Protein AF-A0A1A6FTL6-F1 (afdb_monomer_lite)

Foldseek 3Di:
DFWAALVRHGDAQQKAQDPPDGGGRDDDFDDDPPDPPDDRVRDIGGPDDPVRPVRIDDDDDDDDDD

Radius of gyration: 13.44 Å; chains: 1; bounding box: 31×20×32 Å

InterPro domains:
  IPR026791 Dedicator of cytokinesis [PTHR45653] (1-66)
  IPR027007 C2 DOCK-type domain [PF14429] (3-66)
  IPR027007 C2 DOCK-type domain [PS51650] (1-66)
  IPR035892 C2 domain superfamily [G3DSA:2.60.40.150] (1-66)

Sequence (66 aa):
MFIVDNSGQPLKDFISFGSGEPPASEYHSFVLYHNNSPRWSELLKLPIPVDKFRGSHIRFEFRHCS

pLDDT: mean 94.66, std 2.91, range [80.75, 98.0]

Structure (mmCIF, N/CA/C/O backbone):
data_AF-A0A1A6FTL6-F1
#
_entry.id   AF-A0A1A6FTL6-F1
#
loop_
_atom_site.group_PDB
_atom_site.id
_atom_site.type_symbol
_atom_site.label_atom_id
_atom_site.label_alt_id
_atom_site.label_comp_id
_atom_site.label_asym_id
_atom_site.label_entity_id
_atom_site.label_seq_id
_atom_site.pdbx_PDB_ins_code
_atom_site.Cartn_x
_atom_site.Cartn_y
_atom_site.Cartn_z
_atom_site.occupancy
_atom_site.B_iso_or_equiv
_atom_site.auth_seq_id
_atom_site.auth_comp_id
_atom_site.auth_asym_id
_atom_site.auth_atom_id
_atom_site.pdbx_PDB_model_num
ATOM 1 N N . MET A 1 1 ? 0.333 5.127 -2.920 1.00 96.62 1 MET A N 1
ATOM 2 C CA . MET A 1 1 ? -0.827 4.258 -2.621 1.00 96.62 1 MET A CA 1
ATOM 3 C C . MET A 1 1 ? -1.440 4.720 -1.316 1.00 96.62 1 MET A C 1
ATOM 5 O O . MET A 1 1 ? -0.703 4.980 -0.372 1.00 96.62 1 MET A O 1
ATOM 9 N N . PHE A 1 2 ? -2.766 4.802 -1.278 1.00 97.81 2 PHE A N 1
ATOM 10 C CA . PHE A 1 2 ? -3.544 5.187 -0.103 1.00 97.81 2 PHE A CA 1
ATOM 11 C C . PHE A 1 2 ? -4.597 4.121 0.201 1.00 97.81 2 PHE A C 1
ATOM 13 O O . PHE A 1 2 ? -5.061 3.431 -0.709 1.00 97.81 2 PHE A O 1
ATOM 20 N N . ILE A 1 3 ? -5.008 4.031 1.462 1.00 98.00 3 ILE A N 1
ATOM 21 C CA . ILE A 1 3 ? -6.270 3.394 1.846 1.00 98.00 3 ILE A CA 1
ATOM 22 C C . ILE A 1 3 ? -7.266 4.530 2.031 1.00 98.00 3 ILE A C 1
ATOM 24 O O . ILE A 1 3 ? -6.983 5.461 2.778 1.00 98.00 3 ILE A O 1
ATOM 28 N N . VAL A 1 4 ? -8.401 4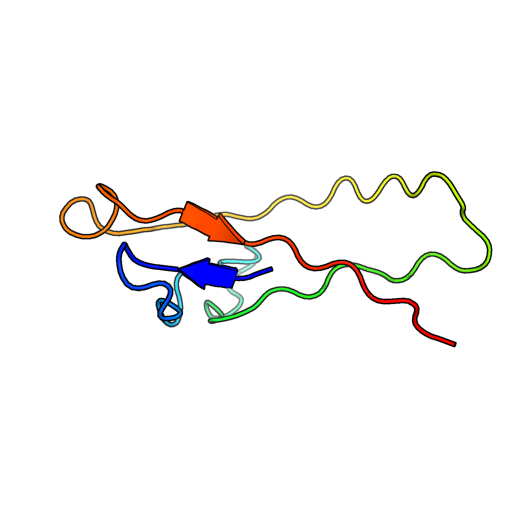.483 1.347 1.00 97.88 4 VAL A N 1
ATOM 29 C CA . VAL A 1 4 ? -9.415 5.540 1.410 1.00 97.88 4 VAL A CA 1
ATOM 30 C C . VAL A 1 4 ? -10.764 4.963 1.811 1.00 97.88 4 VAL A C 1
ATOM 32 O O . VAL A 1 4 ? -11.041 3.795 1.542 1.00 97.88 4 VAL A O 1
ATOM 35 N N . ASP A 1 5 ? -11.592 5.770 2.462 1.00 96.38 5 ASP A N 1
ATOM 36 C CA . ASP A 1 5 ? -12.961 5.403 2.818 1.00 96.38 5 ASP A CA 1
ATOM 37 C C . ASP A 1 5 ? -13.950 5.581 1.646 1.00 96.38 5 ASP A C 1
ATOM 39 O O . ASP A 1 5 ? -13.584 5.958 0.530 1.00 96.38 5 ASP A O 1
ATOM 43 N N . ASN A 1 6 ? -15.237 5.339 1.912 1.00 96.00 6 ASN A N 1
ATOM 44 C CA . ASN A 1 6 ? -16.325 5.511 0.939 1.00 96.00 6 ASN A CA 1
ATOM 45 C C . ASN A 1 6 ? -16.469 6.940 0.391 1.00 96.00 6 ASN A C 1
ATOM 47 O O . ASN A 1 6 ? -17.059 7.127 -0.669 1.00 96.00 6 ASN A O 1
ATOM 51 N N . SER A 1 7 ? -15.977 7.946 1.114 1.00 96.06 7 SER A N 1
ATOM 52 C CA . SER A 1 7 ? -15.990 9.349 0.690 1.00 96.06 7 SER A CA 1
ATOM 53 C C . SER A 1 7 ? -14.719 9.751 -0.069 1.00 96.06 7 SER A C 1
ATOM 55 O O . SER A 1 7 ? -14.588 10.896 -0.499 1.00 96.06 7 SER A O 1
ATOM 57 N N . GLY A 1 8 ? -13.782 8.814 -0.248 1.00 95.50 8 GLY A N 1
ATOM 58 C CA . GLY A 1 8 ? -12.493 9.042 -0.892 1.00 95.50 8 GLY A CA 1
ATOM 59 C C . GLY A 1 8 ? -11.453 9.696 0.020 1.00 95.50 8 GLY A C 1
ATOM 60 O O . GLY A 1 8 ? -10.391 10.091 -0.470 1.00 95.50 8 GLY A O 1
ATOM 61 N N . GLN A 1 9 ? -11.725 9.812 1.325 1.00 96.81 9 GLN A N 1
ATOM 62 C CA . GLN A 1 9 ? -10.791 10.400 2.282 1.00 96.81 9 GLN A CA 1
ATOM 63 C C . GLN A 1 9 ? -9.751 9.369 2.738 1.00 96.81 9 GLN A C 1
ATOM 65 O O . GLN A 1 9 ? -10.117 8.223 3.014 1.00 96.81 9 GLN A O 1
ATOM 70 N N . PRO A 1 10 ? -8.459 9.738 2.841 1.00 96.62 10 PRO A N 1
ATOM 71 C CA . PRO A 1 10 ? -7.423 8.823 3.306 1.00 96.62 10 PRO A CA 1
ATOM 72 C C . PRO A 1 10 ? -7.636 8.391 4.758 1.00 96.62 10 PRO A C 1
ATOM 74 O O . PRO A 1 10 ? -7.775 9.220 5.661 1.00 96.62 10 PRO A O 1
ATOM 77 N N . LEU A 1 11 ? -7.587 7.082 4.991 1.00 96.38 11 LEU A N 1
ATOM 78 C CA . LEU A 1 11 ? -7.485 6.515 6.325 1.00 96.38 11 LEU A CA 1
ATOM 79 C C . LEU A 1 11 ? -6.038 6.600 6.811 1.00 96.38 11 LEU A C 1
ATOM 81 O O . LEU A 1 11 ? -5.103 6.265 6.084 1.00 96.38 11 LEU A O 1
ATOM 85 N N . LYS A 1 12 ? -5.862 7.032 8.060 1.00 96.25 12 LYS A N 1
ATOM 86 C CA . LYS A 1 12 ? -4.539 7.268 8.637 1.00 96.25 12 LYS A CA 1
ATOM 87 C C . LYS A 1 12 ? -3.968 6.017 9.291 1.00 96.25 12 LYS A C 1
ATOM 89 O O . LYS A 1 12 ? -4.685 5.322 10.002 1.00 96.25 12 LYS A O 1
ATOM 94 N N . ASP A 1 13 ? -2.679 5.790 9.064 1.00 96.19 13 ASP A N 1
ATOM 95 C CA . ASP A 1 13 ? -1.830 4.861 9.824 1.00 96.19 13 ASP A CA 1
ATOM 96 C C . ASP A 1 13 ? -2.279 3.388 9.766 1.00 96.19 13 ASP A C 1
ATOM 98 O O . ASP A 1 13 ? -2.171 2.633 10.732 1.00 96.19 13 ASP A O 1
ATOM 102 N N . PHE A 1 14 ? -2.761 2.957 8.595 1.00 96.44 14 PHE A N 1
ATOM 103 C CA . PHE A 1 14 ? -3.175 1.571 8.330 1.00 96.44 14 PHE A CA 1
ATOM 104 C C . PHE A 1 14 ? -2.319 0.859 7.279 1.00 96.44 14 PHE A C 1
ATOM 106 O O . PHE A 1 14 ? -2.732 -0.172 6.754 1.00 96.44 14 PHE A O 1
ATOM 113 N N . ILE A 1 15 ? -1.127 1.369 6.971 1.00 97.19 15 ILE A N 1
ATOM 114 C CA . ILE A 1 15 ? -0.158 0.687 6.109 1.00 97.19 15 ILE A CA 1
ATOM 115 C C . ILE A 1 15 ? 1.049 0.301 6.954 1.00 97.19 15 ILE A C 1
ATOM 117 O O . ILE A 1 15 ? 1.763 1.167 7.440 1.00 97.19 15 ILE A O 1
ATOM 121 N N . SER A 1 16 ? 1.289 -0.994 7.132 1.00 96.00 16 SER A N 1
ATOM 122 C CA . SER A 1 16 ? 2.446 -1.508 7.863 1.00 96.00 16 SER A CA 1
ATOM 123 C C . SER A 1 16 ? 3.458 -2.127 6.902 1.00 96.00 16 SER A C 1
ATOM 125 O O . SER A 1 16 ? 3.115 -2.991 6.089 1.00 96.00 16 SER A O 1
ATOM 127 N N . PHE A 1 17 ? 4.712 -1.699 7.045 1.00 93.88 17 PHE A N 1
ATOM 128 C CA . PHE A 1 17 ? 5.863 -2.169 6.268 1.00 93.88 17 PHE A CA 1
ATOM 129 C C . PHE A 1 17 ? 6.491 -3.452 6.837 1.00 93.88 17 PHE A C 1
ATOM 131 O O . PHE A 1 17 ? 7.381 -4.033 6.224 1.00 93.88 17 PHE A O 1
ATOM 138 N N . GLY A 1 18 ? 6.031 -3.908 8.007 1.00 88.62 18 GLY A N 1
ATOM 139 C CA . GLY A 1 18 ? 6.681 -4.981 8.757 1.00 88.62 18 GLY A CA 1
ATOM 140 C C . GLY A 1 18 ? 7.880 -4.487 9.573 1.00 88.62 18 GLY A C 1
ATOM 141 O O . GLY A 1 18 ? 8.041 -3.293 9.800 1.00 88.62 18 GLY A O 1
ATOM 142 N N . SER A 1 19 ? 8.682 -5.426 10.082 1.00 88.94 19 SER A N 1
ATOM 143 C CA . SER A 1 19 ? 9.948 -5.172 10.801 1.00 88.94 19 SER A CA 1
ATOM 144 C C . SER A 1 19 ? 9.895 -4.222 12.011 1.00 88.94 19 SER A C 1
ATOM 146 O O . SER A 1 19 ? 10.935 -3.787 12.488 1.00 88.94 19 SER A O 1
ATOM 148 N N . GLY A 1 20 ? 8.705 -3.937 12.547 1.00 87.19 20 GLY A N 1
ATOM 149 C CA . GLY A 1 20 ? 8.530 -3.006 13.667 1.00 87.19 20 GLY A CA 1
ATOM 150 C C . GLY A 1 20 ? 8.446 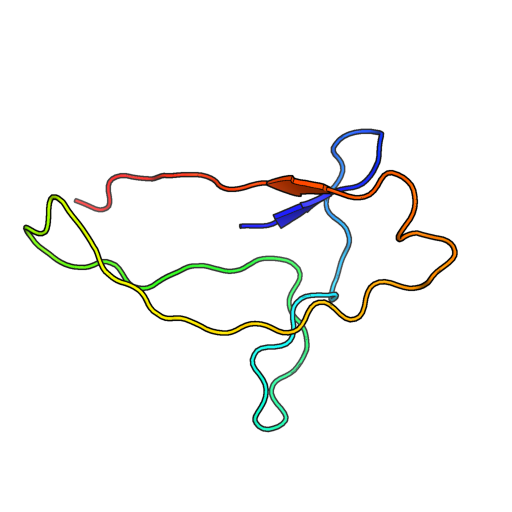-1.532 13.259 1.00 87.19 20 GLY A C 1
ATOM 151 O O . GLY A 1 20 ? 8.335 -0.684 14.141 1.00 87.19 20 GLY A O 1
ATOM 152 N N . GLU A 1 21 ? 8.445 -1.227 11.959 1.00 92.06 21 GLU A N 1
ATOM 153 C CA . GLU A 1 21 ? 8.244 0.135 11.470 1.00 92.06 21 GLU A CA 1
ATOM 154 C C . GLU A 1 21 ? 6.850 0.658 11.854 1.00 92.06 21 GLU A C 1
ATOM 156 O O . GLU A 1 21 ? 5.860 -0.092 11.769 1.00 92.06 21 GLU A O 1
ATOM 161 N N . PRO A 1 22 ? 6.736 1.939 12.251 1.00 93.88 22 PRO A N 1
ATOM 162 C CA . PRO A 1 22 ? 5.448 2.566 12.490 1.00 93.88 22 PRO A CA 1
ATOM 163 C C . PRO A 1 22 ? 4.534 2.462 11.260 1.00 93.88 22 PRO A C 1
ATOM 165 O O . PRO A 1 22 ? 5.006 2.564 10.122 1.00 93.88 22 PRO A O 1
ATOM 168 N N . PRO A 1 23 ? 3.216 2.280 11.451 1.00 94.88 23 PRO A N 1
ATOM 169 C CA . PRO A 1 23 ? 2.278 2.362 10.346 1.00 94.88 23 PRO A CA 1
ATOM 170 C C . PRO A 1 23 ? 2.299 3.746 9.688 1.00 94.88 23 PRO A C 1
ATOM 172 O O . PRO A 1 23 ? 2.464 4.758 10.364 1.00 94.88 23 PRO A O 1
ATOM 175 N N . ALA A 1 24 ? 2.073 3.789 8.378 1.00 96.38 24 ALA A N 1
ATOM 176 C CA . ALA A 1 24 ? 1.945 5.018 7.608 1.00 96.38 24 ALA A CA 1
ATOM 177 C C . ALA A 1 24 ? 0.541 5.188 7.021 1.00 96.38 24 ALA A C 1
ATOM 179 O O . ALA A 1 24 ? -0.242 4.243 6.879 1.00 96.38 24 ALA A O 1
ATOM 180 N N . SER A 1 25 ? 0.246 6.432 6.653 1.00 96.94 25 SER A N 1
ATOM 181 C CA . SER A 1 25 ? -0.976 6.830 5.949 1.00 96.94 25 SER A CA 1
ATOM 182 C C . SER A 1 25 ? -0.845 6.723 4.420 1.00 96.94 25 SER A C 1
ATOM 184 O O . SER A 1 25 ? -1.848 6.682 3.707 1.00 96.94 25 SER A O 1
ATOM 186 N N . GLU A 1 26 ? 0.383 6.649 3.904 1.00 96.88 26 GLU A N 1
ATOM 187 C CA . GLU A 1 26 ? 0.671 6.509 2.479 1.00 96.88 26 GLU A CA 1
ATOM 188 C C . GLU A 1 26 ? 1.864 5.587 2.222 1.00 96.88 26 GLU A C 1
ATOM 190 O O . GLU A 1 26 ? 2.755 5.440 3.058 1.00 96.88 26 GLU A O 1
ATOM 195 N N . TYR A 1 27 ? 1.878 4.978 1.038 1.00 96.94 27 TYR A N 1
ATOM 196 C CA . TYR A 1 27 ? 2.978 4.149 0.564 1.00 96.94 27 TYR A CA 1
ATOM 197 C C . TYR A 1 27 ? 3.516 4.639 -0.777 1.00 96.94 27 TYR A C 1
ATOM 199 O O . TYR A 1 27 ? 2.745 4.813 -1.729 1.00 96.94 27 TYR A O 1
ATOM 207 N N . HIS A 1 28 ? 4.835 4.785 -0.864 1.00 95.81 28 HIS A N 1
ATOM 208 C CA . HIS A 1 28 ? 5.560 5.042 -2.100 1.00 95.81 28 HIS A CA 1
ATOM 209 C C . HIS A 1 28 ? 6.413 3.822 -2.440 1.00 95.81 28 HIS A C 1
ATOM 211 O O . HIS A 1 28 ? 7.209 3.364 -1.625 1.00 95.81 28 HIS A O 1
ATOM 217 N N . SER A 1 29 ? 6.205 3.306 -3.646 1.00 94.94 29 SER A N 1
ATOM 218 C CA . SER A 1 29 ? 6.945 2.173 -4.193 1.00 94.94 29 SER A CA 1
ATOM 219 C C . SER A 1 29 ? 8.312 2.618 -4.724 1.00 94.94 29 SER A C 1
ATOM 221 O O . SER A 1 29 ? 8.522 3.811 -4.976 1.00 94.94 29 SER A O 1
ATOM 223 N N . PHE A 1 30 ? 9.237 1.681 -4.932 1.00 94.19 30 PHE A N 1
ATOM 224 C CA . PHE A 1 30 ? 10.507 1.989 -5.584 1.00 94.19 30 PHE A CA 1
ATOM 225 C C . PHE A 1 30 ? 10.314 2.503 -7.020 1.00 94.19 30 PHE A C 1
ATOM 227 O O . PHE A 1 30 ? 9.499 2.000 -7.801 1.00 94.19 30 PHE A O 1
ATOM 234 N N . VAL A 1 31 ? 11.139 3.483 -7.399 1.00 95.19 31 VAL A N 1
ATOM 235 C CA . VAL A 1 31 ? 11.247 3.959 -8.783 1.00 95.19 31 VAL A CA 1
ATOM 236 C C . VAL A 1 31 ? 12.314 3.134 -9.496 1.00 95.19 31 VAL A C 1
ATOM 238 O O . VAL A 1 31 ? 13.498 3.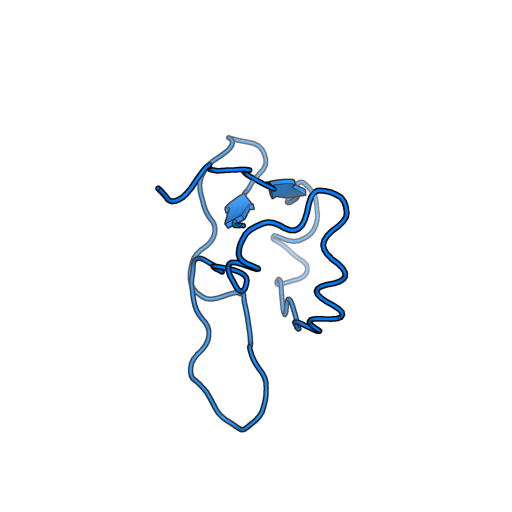220 -9.176 1.00 95.19 31 VAL A O 1
ATOM 241 N N . LEU A 1 32 ? 11.896 2.335 -10.477 1.00 94.88 32 LEU A N 1
ATOM 242 C CA . LEU A 1 32 ? 12.802 1.545 -11.310 1.00 94.88 32 LEU A CA 1
ATOM 243 C C . LEU A 1 32 ? 13.130 2.323 -12.590 1.00 94.88 32 LEU A C 1
ATOM 245 O O . LEU A 1 32 ? 12.288 2.468 -13.476 1.00 94.88 32 LEU A O 1
ATOM 249 N N . TYR A 1 33 ? 14.356 2.840 -12.669 1.00 94.25 33 TYR A N 1
ATOM 250 C CA . TYR A 1 33 ? 14.814 3.683 -13.775 1.00 94.25 33 TYR A CA 1
ATOM 251 C C . TYR A 1 33 ? 14.813 2.934 -15.118 1.00 94.25 33 TYR A C 1
ATOM 253 O O . TYR A 1 33 ? 15.268 1.793 -15.190 1.00 94.25 33 TYR A O 1
ATOM 261 N N . HIS A 1 34 ? 14.298 3.581 -16.175 1.00 92.62 34 HIS A N 1
ATOM 262 C CA . HIS A 1 34 ? 14.145 3.020 -17.533 1.00 92.62 34 HIS A CA 1
ATOM 263 C C . HIS A 1 34 ? 13.503 1.628 -17.584 1.00 92.62 34 HIS A C 1
ATOM 265 O O . HIS A 1 34 ? 13.864 0.787 -18.408 1.00 92.62 34 HIS A O 1
ATOM 271 N N . ASN A 1 35 ? 12.532 1.371 -16.708 1.00 92.69 35 ASN A N 1
ATOM 272 C CA . ASN A 1 35 ? 11.823 0.101 -16.674 1.00 92.69 35 ASN A CA 1
ATOM 273 C C . ASN A 1 35 ? 10.338 0.287 -17.013 1.00 92.69 35 ASN A C 1
ATOM 275 O O . ASN A 1 35 ? 9.550 0.737 -16.187 1.00 92.69 35 ASN A O 1
ATOM 279 N N . ASN A 1 36 ? 9.953 -0.112 -18.228 1.00 91.62 36 ASN A N 1
ATOM 280 C CA . ASN A 1 36 ? 8.576 -0.007 -18.732 1.00 91.62 36 ASN A CA 1
ATOM 281 C C . ASN A 1 36 ? 7.645 -1.118 -18.220 1.00 91.62 36 ASN A C 1
ATOM 283 O O . ASN A 1 36 ? 6.455 -1.133 -18.524 1.00 91.62 36 ASN A O 1
ATOM 287 N N . SER A 1 37 ? 8.171 -2.096 -17.487 1.00 94.19 37 SER A N 1
ATOM 288 C CA . SER A 1 37 ? 7.391 -3.189 -16.901 1.00 94.19 37 SER A CA 1
ATOM 289 C C . SER A 1 37 ? 7.946 -3.519 -15.515 1.00 94.19 37 SER A C 1
ATOM 291 O O . SER A 1 37 ? 8.497 -4.607 -15.306 1.00 94.19 37 SER A O 1
ATOM 293 N N . PRO A 1 38 ? 7.854 -2.561 -14.571 1.00 94.69 38 PRO A N 1
ATOM 294 C CA . PRO A 1 38 ? 8.436 -2.703 -13.248 1.00 94.69 38 PRO A CA 1
ATOM 295 C C . PRO A 1 38 ? 7.818 -3.893 -12.507 1.00 94.69 38 PRO A C 1
ATOM 297 O O . PRO A 1 38 ? 6.603 -4.091 -12.495 1.00 94.69 38 PRO A O 1
ATOM 300 N N . ARG A 1 39 ? 8.674 -4.697 -11.873 1.00 95.94 39 ARG A N 1
ATOM 301 C CA . ARG A 1 39 ? 8.270 -5.807 -11.003 1.00 95.94 39 ARG A CA 1
ATOM 302 C C . ARG A 1 39 ? 8.647 -5.472 -9.570 1.00 95.94 39 ARG A C 1
ATOM 304 O O . ARG A 1 39 ? 9.725 -5.842 -9.120 1.00 95.94 39 ARG A O 1
ATOM 311 N N . TRP A 1 40 ? 7.768 -4.769 -8.868 1.00 95.56 40 TRP A N 1
ATOM 312 C CA . TRP A 1 40 ? 8.055 -4.302 -7.510 1.00 95.56 40 TRP A CA 1
ATOM 313 C C . TRP A 1 40 ? 8.189 -5.439 -6.500 1.00 95.56 40 TRP A C 1
ATOM 315 O O . TRP A 1 40 ? 9.142 -5.465 -5.733 1.00 95.56 40 TRP A O 1
ATOM 325 N N . SER A 1 41 ? 7.279 -6.418 -6.535 1.00 95.00 41 SER A N 1
ATOM 326 C CA . SER A 1 41 ? 7.263 -7.543 -5.578 1.00 95.00 41 SER A CA 1
ATOM 327 C C . SER A 1 41 ? 7.297 -7.093 -4.107 1.00 95.00 41 SER A C 1
ATOM 329 O O . SER A 1 41 ? 7.807 -7.797 -3.240 1.00 95.00 41 SER A O 1
ATOM 331 N N . GLU A 1 42 ? 6.753 -5.908 -3.833 1.00 94.12 42 GLU A N 1
ATOM 332 C CA . GLU A 1 42 ? 6.666 -5.324 -2.499 1.00 94.12 42 GLU A CA 1
ATOM 333 C C . GLU A 1 42 ? 5.460 -5.915 -1.756 1.00 94.12 42 GLU A C 1
ATOM 335 O O . GLU A 1 42 ? 4.369 -6.045 -2.319 1.00 94.12 42 GLU A O 1
ATOM 340 N N . LEU A 1 43 ? 5.651 -6.277 -0.485 1.00 93.56 43 LEU A N 1
ATOM 341 C CA . LEU A 1 43 ? 4.611 -6.831 0.381 1.00 93.56 43 LEU A CA 1
ATOM 342 C C . LEU A 1 43 ? 4.290 -5.839 1.501 1.00 93.56 43 LEU A C 1
ATOM 344 O O . LEU A 1 43 ? 5.181 -5.412 2.229 1.00 93.56 43 LEU A O 1
ATOM 348 N N . LEU A 1 44 ? 3.006 -5.525 1.669 1.00 94.62 44 LEU A N 1
ATOM 349 C CA . LEU A 1 44 ? 2.499 -4.629 2.708 1.00 94.62 44 LEU A CA 1
ATOM 350 C C . LEU A 1 44 ? 1.396 -5.315 3.510 1.00 94.62 44 LEU A C 1
ATOM 352 O O . LEU A 1 44 ? 0.630 -6.116 2.972 1.00 94.62 44 LEU A O 1
ATOM 356 N N . LYS A 1 45 ? 1.264 -4.950 4.787 1.00 95.69 45 LYS A N 1
ATOM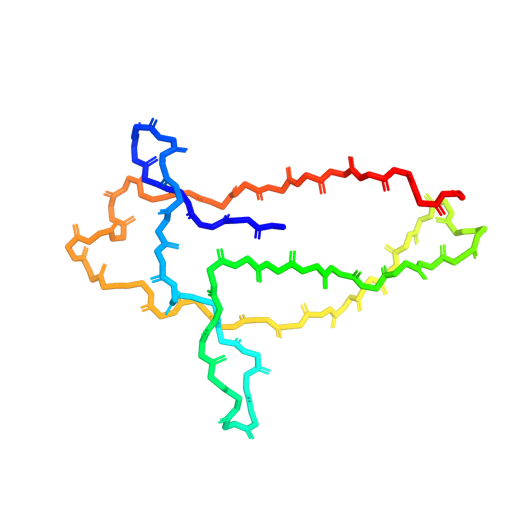 357 C CA . LYS A 1 45 ? 0.142 -5.367 5.635 1.00 95.69 45 LYS A CA 1
ATOM 358 C C . LYS A 1 45 ? -0.800 -4.189 5.861 1.00 95.69 45 LYS A C 1
ATOM 360 O O . LYS A 1 45 ? -0.358 -3.119 6.268 1.00 95.69 45 LYS A O 1
ATOM 365 N N . LEU A 1 46 ? -2.101 -4.409 5.667 1.00 96.19 46 LEU A N 1
ATOM 366 C CA . LEU A 1 46 ? -3.135 -3.386 5.848 1.00 96.19 46 LEU A CA 1
ATOM 367 C C . LEU A 1 46 ? -4.080 -3.760 7.005 1.00 96.19 46 LEU A C 1
ATOM 369 O O . LEU A 1 46 ? -5.121 -4.375 6.763 1.00 96.19 46 LEU A O 1
ATOM 373 N N . PRO A 1 47 ? -3.730 -3.472 8.274 1.00 94.56 47 PRO A N 1
ATOM 374 C CA . PRO A 1 47 ? -4.545 -3.836 9.436 1.00 94.56 47 PRO A CA 1
ATOM 375 C C . PRO A 1 47 ? -5.762 -2.905 9.613 1.00 94.56 47 PRO A C 1
ATOM 377 O O . PRO A 1 47 ? -5.878 -2.210 10.619 1.00 94.56 47 PRO A O 1
ATOM 380 N N . ILE A 1 48 ? -6.669 -2.874 8.633 1.00 95.00 48 ILE A N 1
ATOM 381 C CA . ILE A 1 48 ? -7.875 -2.036 8.671 1.00 95.00 48 ILE A CA 1
ATOM 382 C C . ILE A 1 48 ? -8.895 -2.646 9.661 1.00 95.00 48 ILE A C 1
ATOM 384 O O . ILE A 1 48 ? -9.241 -3.822 9.516 1.00 95.00 48 ILE A O 1
ATOM 388 N N . PRO A 1 49 ? -9.408 -1.879 10.643 1.00 94.44 49 PRO A N 1
ATOM 389 C CA . PRO A 1 49 ? -10.449 -2.325 11.567 1.00 94.44 49 PRO A CA 1
ATOM 390 C C . PRO A 1 49 ? -11.723 -2.772 10.844 1.00 94.44 49 PRO A C 1
ATOM 392 O O . PRO A 1 49 ? -12.097 -2.192 9.825 1.00 94.44 49 PRO A O 1
ATOM 395 N N . VAL A 1 50 ? -12.417 -3.780 11.381 1.00 94.12 50 VAL A N 1
ATOM 396 C CA . VAL A 1 50 ? -13.600 -4.394 10.741 1.00 94.12 50 VAL A CA 1
ATOM 397 C C . VAL A 1 50 ? -14.711 -3.373 10.468 1.00 94.12 50 VAL A C 1
ATOM 399 O O . VAL A 1 50 ? -15.357 -3.437 9.423 1.00 94.12 50 VAL A O 1
ATOM 402 N N . ASP A 1 51 ? -14.899 -2.406 11.366 1.00 93.31 51 ASP A N 1
ATOM 403 C CA . ASP A 1 51 ? -15.872 -1.316 11.244 1.00 93.31 51 ASP A CA 1
ATOM 404 C C . ASP A 1 51 ? -15.573 -0.369 10.070 1.00 93.31 51 ASP A C 1
ATOM 406 O O . ASP A 1 51 ? -16.502 0.163 9.465 1.00 93.31 51 ASP A O 1
ATOM 410 N N . LYS A 1 52 ? -14.296 -0.206 9.700 1.00 93.75 52 LYS A N 1
ATOM 411 C CA . LYS A 1 52 ? -13.854 0.639 8.574 1.00 93.75 52 LYS A CA 1
ATOM 412 C C . LYS A 1 52 ? -13.616 -0.149 7.295 1.00 93.75 52 LYS A C 1
ATOM 414 O O . LYS A 1 52 ? -13.656 0.418 6.206 1.00 93.75 52 LYS A O 1
ATOM 419 N N . PHE A 1 53 ? -13.356 -1.449 7.411 1.00 94.62 53 PHE A N 1
ATOM 420 C CA . PHE A 1 53 ? -13.013 -2.313 6.286 1.00 94.62 53 PHE A CA 1
ATOM 421 C C . PHE A 1 53 ? -14.093 -2.271 5.203 1.00 94.62 53 PHE A C 1
ATOM 423 O O . PHE A 1 53 ? -13.796 -2.149 4.016 1.00 94.62 53 PHE A O 1
ATOM 430 N N . ARG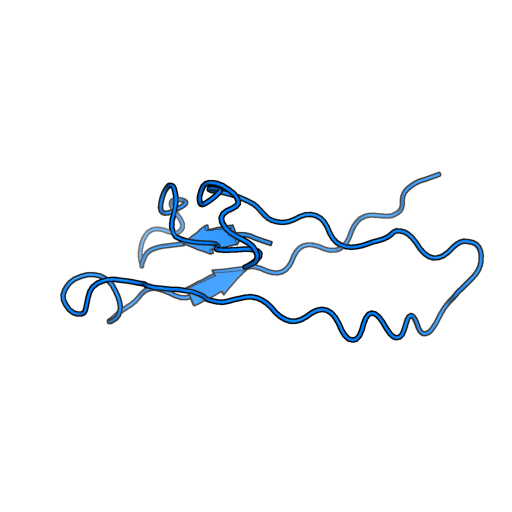 A 1 54 ? -15.365 -2.310 5.613 1.00 94.38 54 ARG A N 1
ATOM 431 C CA . ARG A 1 54 ? -16.491 -2.243 4.685 1.00 94.38 54 ARG A CA 1
ATOM 432 C C . ARG A 1 54 ? -16.596 -0.845 4.071 1.00 94.38 54 ARG A C 1
ATOM 434 O O . ARG A 1 54 ? -16.993 0.103 4.737 1.00 94.38 54 ARG A O 1
ATOM 441 N N . GLY A 1 55 ? -16.296 -0.753 2.777 1.00 93.50 55 GLY A N 1
ATOM 442 C CA . GLY A 1 55 ? -16.323 0.500 2.018 1.00 93.50 55 GLY A CA 1
ATOM 443 C C . GLY A 1 55 ? -14.957 1.169 1.843 1.00 93.50 55 GLY A C 1
ATOM 444 O O . GLY A 1 55 ? -14.775 2.033 0.985 1.00 93.50 55 GLY A O 1
ATOM 445 N N . SER A 1 56 ? -13.957 0.719 2.597 1.00 97.06 56 SER A N 1
ATOM 446 C CA . SER A 1 56 ? -12.586 1.107 2.300 1.00 97.06 56 SER A CA 1
ATOM 447 C C . SER A 1 56 ? -12.124 0.488 0.985 1.00 97.06 56 SER A C 1
ATOM 449 O O . SER A 1 56 ? -12.475 -0.647 0.657 1.00 97.06 56 SER A O 1
ATOM 451 N N . HIS A 1 57 ? -11.299 1.215 0.242 1.00 97.44 57 HIS A N 1
ATOM 452 C CA . HIS A 1 57 ? -10.650 0.713 -0.962 1.00 97.44 57 HIS A CA 1
ATOM 453 C C . HIS A 1 57 ? -9.213 1.224 -1.069 1.00 97.44 57 HIS A C 1
ATOM 455 O O . HIS A 1 57 ? -8.822 2.213 -0.446 1.00 97.44 57 HIS A O 1
ATOM 461 N N . ILE A 1 58 ? -8.400 0.510 -1.846 1.00 97.62 58 ILE A N 1
ATOM 462 C CA . ILE A 1 58 ? -7.007 0.879 -2.093 1.00 97.62 58 ILE A CA 1
ATOM 463 C C . ILE A 1 58 ? -6.959 1.757 -3.340 1.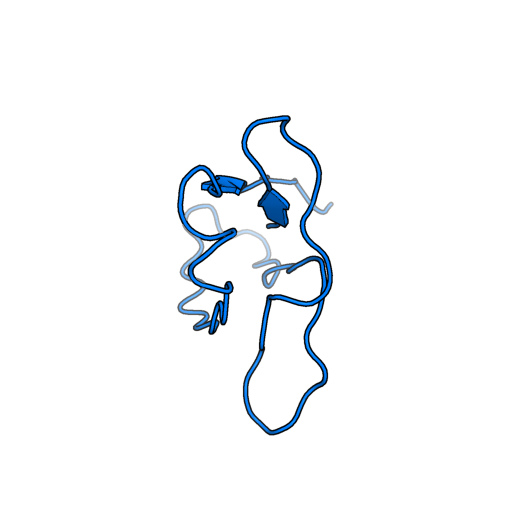00 97.62 58 ILE A C 1
ATOM 465 O O . ILE A 1 58 ? -7.444 1.362 -4.401 1.00 97.62 58 ILE A O 1
ATOM 469 N N . ARG A 1 59 ? -6.337 2.932 -3.225 1.00 97.69 59 ARG A N 1
ATOM 470 C CA . ARG A 1 59 ? -6.077 3.828 -4.353 1.00 97.69 59 ARG A CA 1
ATOM 471 C C . ARG A 1 59 ? -4.612 3.742 -4.768 1.00 97.69 59 ARG A C 1
ATOM 473 O O . ARG A 1 59 ? -3.715 4.153 -4.023 1.00 97.69 59 ARG A O 1
ATOM 480 N N . PHE A 1 60 ? -4.378 3.231 -5.974 1.00 97.31 60 PHE A N 1
ATOM 481 C CA . PHE A 1 60 ? -3.076 3.271 -6.634 1.00 97.31 60 PHE A CA 1
ATOM 482 C C . PHE A 1 60 ? -2.972 4.524 -7.501 1.00 97.31 60 PHE A C 1
ATOM 484 O O . PHE A 1 60 ? -3.888 4.854 -8.248 1.00 97.31 60 PHE A O 1
ATOM 491 N N . GLU A 1 61 ? -1.843 5.214 -7.390 1.00 96.50 61 GLU A N 1
ATOM 492 C CA . GLU A 1 61 ? -1.511 6.386 -8.194 1.00 96.50 61 GLU A CA 1
ATOM 493 C C . GLU A 1 61 ? -0.163 6.124 -8.854 1.00 96.50 61 GLU A C 1
ATOM 495 O O . GLU A 1 61 ? 0.781 5.704 -8.183 1.00 96.50 61 GLU A O 1
ATOM 500 N N . PHE A 1 62 ? -0.082 6.374 -10.157 1.00 94.62 62 PHE A N 1
ATOM 501 C CA . PHE A 1 62 ? 1.139 6.218 -10.937 1.00 94.62 62 PHE A CA 1
ATOM 502 C C . PHE A 1 62 ? 1.702 7.602 -11.242 1.00 94.62 62 PHE A C 1
ATOM 504 O O . PHE A 1 62 ? 0.972 8.489 -11.684 1.00 94.62 62 PHE A O 1
ATOM 511 N N . ARG A 1 63 ? 2.997 7.795 -10.987 1.00 93.38 63 ARG A N 1
ATOM 512 C CA . ARG A 1 63 ? 3.707 9.049 -11.254 1.00 93.38 63 ARG A CA 1
ATOM 513 C C . ARG A 1 63 ? 4.977 8.746 -12.031 1.00 93.38 63 ARG A C 1
ATOM 515 O O . ARG A 1 63 ? 5.660 7.765 -11.746 1.00 93.38 63 ARG A O 1
ATOM 522 N N . HIS A 1 64 ? 5.276 9.595 -13.006 1.00 92.25 64 HIS A N 1
ATOM 523 C CA . HIS A 1 64 ? 6.576 9.604 -13.660 1.00 92.25 64 HIS A CA 1
ATOM 524 C C . HIS A 1 64 ? 7.539 10.443 -12.813 1.00 92.25 64 HIS A C 1
ATOM 526 O O . HIS A 1 64 ? 7.257 11.611 -12.550 1.00 92.25 64 HIS A O 1
ATOM 532 N N . CYS A 1 65 ? 8.642 9.841 -12.368 1.00 86.81 65 CYS A N 1
ATOM 533 C CA . CYS A 1 65 ? 9.659 10.488 -11.538 1.00 86.81 65 CYS A CA 1
ATOM 534 C C . CYS A 1 65 ? 10.912 10.743 -12.391 1.00 86.81 65 CYS A C 1
ATOM 536 O O . CYS A 1 65 ? 11.797 9.889 -12.444 1.00 86.81 65 CYS A O 1
ATOM 538 N N . SER A 1 66 ? 10.940 11.874 -13.101 1.00 80.75 66 SER A N 1
ATOM 539 C CA . SER A 1 66 ? 12.081 12.365 -13.898 1.00 80.75 66 SER A CA 1
ATOM 540 C C . SER A 1 66 ? 12.828 13.487 -13.211 1.00 80.75 66 SER A C 1
ATOM 542 O O . SER A 1 66 ? 12.118 14.344 -12.638 1.00 80.75 66 SER A O 1
#

Secondary structure (DSSP, 8-state):
-EEE-TTSPBPSS-BB-STTPPPBSB------TT-SS-------B----HHHHTT-EEE-------

Organism: Neotoma lepida (NCBI:txid56216)